Protein AF-J9EKI7-F1 (afdb_monomer)

Structure (mmCIF, N/CA/C/O backbone):
data_AF-J9EKI7-F1
#
_entry.id   AF-J9EKI7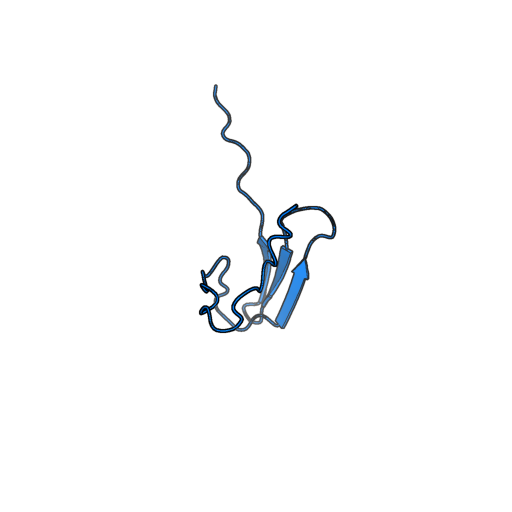-F1
#
loop_
_atom_site.group_PDB
_atom_site.id
_atom_site.type_symbol
_atom_site.label_atom_id
_atom_site.label_alt_id
_atom_site.label_comp_id
_atom_site.label_asym_id
_atom_site.label_entity_id
_atom_site.label_seq_id
_atom_site.pdbx_PDB_ins_code
_atom_site.Cartn_x
_atom_site.Cartn_y
_atom_site.Cartn_z
_atom_site.occupancy
_atom_site.B_iso_or_equiv
_atom_site.auth_seq_id
_atom_site.auth_comp_id
_atom_site.auth_asym_id
_atom_site.auth_atom_id
_atom_site.pdbx_PDB_model_num
ATOM 1 N N . SER A 1 1 ? -28.093 -12.682 33.235 1.00 39.62 1 SER A N 1
ATOM 2 C CA . SER A 1 1 ? -26.689 -12.830 32.812 1.00 39.62 1 SER A CA 1
ATOM 3 C C . SER A 1 1 ? -26.697 -13.414 31.411 1.00 39.62 1 SER A C 1
ATOM 5 O O . SER A 1 1 ? -26.920 -14.607 31.263 1.00 39.62 1 SER A O 1
ATOM 7 N N . GLY A 1 2 ? -26.663 -12.557 30.387 1.00 46.75 2 GLY A N 1
ATOM 8 C CA . GLY A 1 2 ? -26.808 -12.957 28.986 1.00 46.75 2 GLY A CA 1
ATOM 9 C C . GLY A 1 2 ? -25.498 -12.725 28.250 1.00 46.75 2 GLY A C 1
ATOM 10 O O . GLY A 1 2 ? -25.186 -11.588 27.903 1.00 46.75 2 GLY A O 1
ATOM 11 N N . TYR A 1 3 ? -24.725 -13.789 28.052 1.00 46.28 3 TYR A N 1
ATOM 12 C CA . TYR A 1 3 ? -23.538 -13.756 27.206 1.00 46.28 3 TYR A CA 1
ATOM 13 C C . TYR A 1 3 ? -23.998 -13.695 25.747 1.00 46.28 3 TYR A C 1
ATOM 15 O O . TYR A 1 3 ? -24.428 -14.701 25.187 1.00 46.28 3 TYR A O 1
ATOM 23 N N . HIS A 1 4 ? -23.945 -12.507 25.144 1.00 53.16 4 HIS A N 1
ATOM 24 C CA . HIS A 1 4 ? -24.105 -12.356 23.702 1.00 53.16 4 HIS A CA 1
ATOM 25 C C . HIS A 1 4 ? -22.858 -12.925 23.028 1.00 53.16 4 HIS A C 1
ATOM 27 O O . HIS A 1 4 ? -21.758 -12.383 23.140 1.00 53.16 4 HIS A O 1
ATOM 33 N N . ARG A 1 5 ? -23.037 -14.071 22.381 1.00 56.09 5 ARG A N 1
ATOM 34 C CA . ARG A 1 5 ? -22.025 -14.726 21.564 1.00 56.09 5 ARG A CA 1
ATOM 35 C C . ARG A 1 5 ? -22.069 -14.041 20.199 1.00 56.09 5 ARG A C 1
ATOM 37 O O . ARG A 1 5 ? -23.038 -14.200 19.465 1.00 56.09 5 ARG A O 1
ATOM 44 N N . TYR A 1 6 ? -21.067 -13.222 19.895 1.00 56.53 6 TYR A N 1
ATOM 45 C CA . TYR A 1 6 ? -20.881 -12.685 18.548 1.00 56.53 6 TYR A CA 1
ATOM 46 C C . TYR A 1 6 ? -20.291 -13.799 17.689 1.00 56.53 6 TYR A C 1
ATOM 48 O O . TYR A 1 6 ? -19.078 -13.907 17.528 1.00 56.53 6 TYR A O 1
ATOM 56 N N . GLU A 1 7 ? -21.152 -14.689 17.208 1.00 61.97 7 GLU A N 1
ATOM 57 C CA . GLU A 1 7 ? -20.770 -15.631 16.165 1.00 61.97 7 GLU A CA 1
ATOM 58 C C . GLU A 1 7 ? -20.773 -14.845 14.854 1.00 61.97 7 GLU A C 1
ATOM 60 O O . GLU A 1 7 ? -21.820 -14.551 14.284 1.00 61.97 7 GLU A O 1
ATOM 65 N N . GLY A 1 8 ? -19.586 -14.378 14.458 1.00 59.56 8 GLY A N 1
ATOM 66 C CA . GLY A 1 8 ? -19.378 -13.726 13.173 1.00 59.56 8 GLY A CA 1
ATOM 67 C C . GLY A 1 8 ? -19.741 -14.706 12.067 1.00 59.56 8 GLY A C 1
ATOM 68 O O . GLY A 1 8 ? -19.034 -15.689 11.855 1.00 59.56 8 GLY A O 1
ATOM 69 N N . ASP A 1 9 ? -20.867 -14.451 11.408 1.00 58.69 9 ASP A N 1
ATOM 70 C CA . ASP A 1 9 ? -21.346 -15.236 10.282 1.00 58.69 9 ASP A CA 1
ATOM 71 C C . ASP A 1 9 ? -20.359 -15.095 9.112 1.00 58.69 9 ASP A C 1
ATOM 73 O O . ASP A 1 9 ? -20.325 -14.091 8.389 1.00 58.69 9 ASP A O 1
ATOM 77 N N . LEU A 1 10 ? -19.503 -16.111 8.980 1.00 62.09 10 LEU A N 1
ATOM 78 C CA . LEU A 1 10 ? -18.423 -16.215 7.995 1.00 62.09 10 LEU A CA 1
ATOM 79 C C . LEU A 1 10 ? -18.949 -16.224 6.545 1.00 62.09 10 LEU A C 1
ATOM 81 O O . LEU A 1 10 ? -18.162 -16.130 5.607 1.00 62.09 10 LEU A O 1
ATOM 85 N N . MET A 1 11 ? -20.268 -16.331 6.353 1.00 62.41 11 MET A N 1
ATOM 86 C CA . MET A 1 11 ? -20.925 -16.361 5.045 1.00 62.41 11 MET A CA 1
ATOM 87 C C . MET A 1 11 ? -21.328 -14.975 4.532 1.00 62.41 11 MET A C 1
ATOM 89 O O . MET A 1 11 ? -21.828 -14.859 3.411 1.00 62.41 11 MET A O 1
ATOM 93 N N . THR A 1 12 ? -21.113 -13.914 5.315 1.00 63.84 12 THR A N 1
ATOM 94 C CA . THR A 1 12 ? -21.350 -12.552 4.830 1.00 63.84 12 T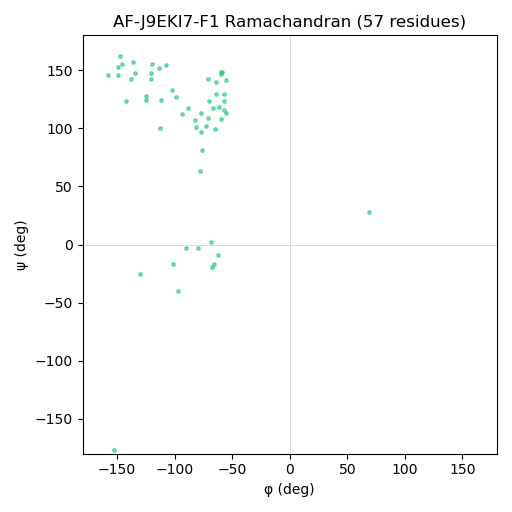HR A CA 1
ATOM 95 C C . THR A 1 12 ? -20.290 -12.188 3.783 1.00 63.84 12 THR A C 1
ATOM 97 O O . THR A 1 12 ? -19.092 -12.283 4.063 1.00 63.84 12 THR A O 1
ATOM 100 N N . PRO A 1 13 ? -20.679 -11.801 2.551 1.00 61.97 13 PRO A N 1
ATOM 101 C CA . PRO A 1 13 ? -19.709 -11.405 1.542 1.00 61.97 13 PRO A CA 1
ATOM 102 C C . PRO A 1 13 ? -18.948 -10.187 2.060 1.00 61.97 13 PRO A C 1
ATOM 104 O O . PRO A 1 13 ? -19.541 -9.137 2.317 1.00 61.97 13 PRO A O 1
ATOM 107 N N . LEU A 1 14 ? -17.632 -10.340 2.227 1.00 69.00 14 LEU A N 1
ATOM 108 C CA . LEU A 1 14 ? -16.747 -9.227 2.543 1.00 69.00 14 LEU A CA 1
ATOM 109 C C . LEU A 1 14 ? -16.951 -8.162 1.467 1.00 69.00 14 LEU A C 1
ATOM 111 O O . LEU A 1 14 ? -16.653 -8.391 0.294 1.00 69.00 14 LEU A O 1
ATOM 115 N N . MET A 1 15 ? -17.499 -7.013 1.860 1.00 70.62 15 MET A N 1
ATOM 116 C CA . MET A 1 15 ? -17.589 -5.864 0.971 1.00 70.62 15 MET A CA 1
ATOM 117 C C . MET A 1 15 ? -16.174 -5.527 0.497 1.00 70.62 15 MET A C 1
ATOM 119 O O . MET A 1 15 ? -15.309 -5.171 1.296 1.00 70.62 15 MET A O 1
ATOM 123 N N . TYR A 1 16 ? -15.936 -5.670 -0.803 1.00 72.44 16 TYR A N 1
ATOM 124 C CA . TYR A 1 16 ? -14.700 -5.245 -1.441 1.00 72.44 16 TYR A CA 1
ATOM 125 C C . TYR A 1 16 ? -14.906 -3.831 -1.978 1.00 72.44 16 TYR A C 1
ATOM 127 O O . TYR A 1 16 ? -15.693 -3.623 -2.900 1.00 72.44 16 TYR A O 1
ATOM 135 N N . LEU A 1 17 ? -14.212 -2.859 -1.387 1.00 78.56 17 LEU A N 1
ATOM 136 C CA . LEU A 1 17 ? -14.145 -1.493 -1.892 1.00 78.56 17 LEU A CA 1
ATOM 137 C C . LEU A 1 17 ? -12.710 -1.235 -2.374 1.00 78.56 17 LEU A C 1
ATOM 139 O O . LEU A 1 17 ? -11.783 -1.425 -1.582 1.00 78.56 17 LEU A O 1
ATOM 143 N N . PRO A 1 18 ? -12.486 -0.815 -3.631 1.00 80.75 18 PRO A N 1
ATOM 144 C CA . PRO A 1 18 ? -11.160 -0.403 -4.069 1.00 80.75 18 PRO A CA 1
ATOM 145 C C . PRO A 1 18 ? -10.758 0.880 -3.328 1.00 80.75 18 PRO A C 1
ATOM 147 O O . PRO A 1 18 ? -11.423 1.906 -3.439 1.00 80.75 18 PRO A O 1
ATOM 150 N N . VAL A 1 19 ? -9.680 0.809 -2.541 1.00 83.38 19 VAL A N 1
ATOM 151 C CA . VAL A 1 19 ? -9.148 1.946 -1.757 1.00 83.38 19 VAL A CA 1
ATOM 152 C C . VAL A 1 19 ? -7.919 2.579 -2.431 1.00 83.38 19 VAL A C 1
ATOM 154 O O . VAL A 1 19 ? -7.548 3.704 -2.112 1.00 83.38 19 VAL A O 1
ATOM 157 N N . ALA A 1 20 ? -7.290 1.871 -3.372 1.00 86.25 20 ALA A N 1
ATOM 158 C CA . ALA A 1 20 ? -6.089 2.289 -4.091 1.00 86.25 20 ALA A CA 1
ATOM 159 C C . ALA A 1 20 ? -5.970 1.531 -5.422 1.00 86.25 20 ALA A C 1
ATOM 161 O O . ALA A 1 20 ? -6.313 0.348 -5.479 1.00 86.25 20 ALA A O 1
ATOM 162 N N . GLU A 1 21 ? -5.445 2.182 -6.461 1.00 92.31 21 GLU A N 1
ATOM 163 C CA . GLU A 1 21 ? -5.287 1.598 -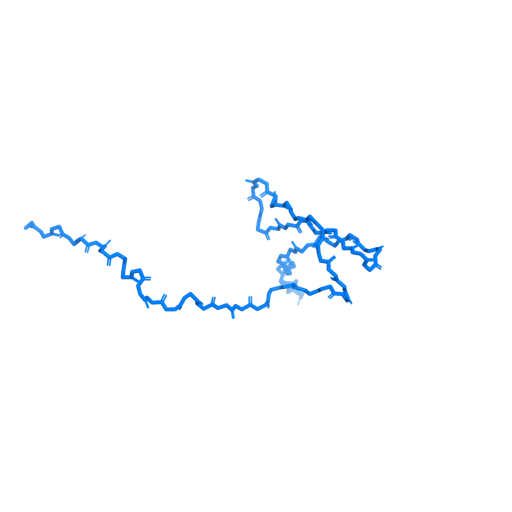7.797 1.00 92.31 21 GLU A CA 1
ATOM 164 C C . GLU A 1 21 ? -3.930 1.970 -8.412 1.00 92.31 21 GLU A C 1
ATOM 166 O O . GLU A 1 21 ? -3.427 3.079 -8.232 1.00 92.31 21 GLU A O 1
ATOM 171 N N . HIS A 1 22 ? -3.348 1.013 -9.132 1.00 95.00 22 HIS A N 1
ATOM 172 C CA . HIS A 1 22 ? -2.148 1.162 -9.949 1.00 95.00 22 HIS A CA 1
ATOM 173 C C . HIS A 1 22 ? -2.485 0.831 -11.405 1.00 95.00 22 HIS A C 1
ATOM 175 O O . HIS A 1 22 ? -3.396 0.048 -11.666 1.00 95.00 22 HIS A O 1
ATOM 181 N N . ASN A 1 23 ? -1.709 1.363 -12.352 1.00 95.50 23 ASN A N 1
ATOM 182 C CA . ASN A 1 23 ? -1.936 1.132 -13.786 1.00 95.50 23 ASN A CA 1
ATOM 183 C C . ASN A 1 23 ? -1.410 -0.232 -14.270 1.00 95.50 23 ASN A C 1
ATOM 185 O O . ASN A 1 23 ? -1.551 -0.573 -15.443 1.00 95.50 23 ASN A O 1
ATOM 189 N N . ASP A 1 24 ? -0.769 -0.993 -13.382 1.00 95.38 24 ASP A N 1
ATOM 190 C CA . ASP A 1 24 ? -0.262 -2.339 -13.632 1.00 95.38 24 ASP A CA 1
ATOM 191 C C . ASP A 1 24 ? -0.224 -3.138 -12.311 1.00 95.38 24 ASP A C 1
ATOM 193 O O . ASP A 1 24 ? -0.659 -2.674 -11.254 1.00 95.38 24 ASP A O 1
ATOM 197 N N . LYS A 1 25 ? 0.286 -4.369 -12.363 1.00 94.69 25 LYS A N 1
ATOM 198 C CA . LYS A 1 25 ? 0.357 -5.311 -11.247 1.00 94.69 25 LYS A CA 1
ATOM 199 C C . LYS A 1 25 ? 1.116 -4.719 -10.060 1.00 94.69 25 LYS A C 1
ATOM 201 O O . LYS A 1 25 ? 2.309 -4.422 -10.150 1.00 94.69 25 LYS A O 1
ATOM 206 N N . VAL A 1 26 ? 0.444 -4.686 -8.910 1.00 94.31 26 VAL A N 1
ATOM 207 C CA . VAL A 1 26 ? 1.089 -4.492 -7.608 1.00 94.31 26 VAL A CA 1
ATOM 208 C C . VAL A 1 26 ? 2.007 -5.681 -7.323 1.00 94.31 26 VAL A C 1
ATOM 210 O O . VAL A 1 26 ? 1.594 -6.836 -7.416 1.00 94.31 26 VAL A O 1
ATOM 213 N N . ILE A 1 27 ? 3.254 -5.387 -6.967 1.00 97.12 27 ILE A N 1
ATOM 214 C CA . ILE A 1 27 ? 4.295 -6.375 -6.665 1.00 97.12 27 ILE A CA 1
ATOM 215 C C . ILE A 1 27 ? 4.395 -6.590 -5.152 1.00 97.12 27 ILE A C 1
ATOM 217 O O . ILE A 1 27 ? 4.554 -7.719 -4.689 1.00 97.12 27 ILE A O 1
ATOM 221 N N . GLN A 1 28 ? 4.293 -5.515 -4.367 1.00 95.19 28 GLN A N 1
ATOM 222 C CA . GLN A 1 28 ? 4.410 -5.570 -2.913 1.00 95.19 28 GLN A CA 1
ATOM 223 C C . GLN A 1 28 ? 3.561 -4.483 -2.251 1.00 95.19 28 GLN A C 1
ATOM 225 O O . GLN A 1 28 ? 3.454 -3.370 -2.761 1.00 95.19 28 GLN A O 1
ATOM 230 N N . CYS A 1 29 ? 3.010 -4.789 -1.075 1.00 95.50 29 CYS A N 1
ATOM 231 C CA . CYS A 1 29 ? 2.411 -3.805 -0.179 1.00 95.50 29 CYS A CA 1
ATOM 232 C C . CYS A 1 29 ? 2.853 -4.025 1.279 1.00 95.50 29 CYS A C 1
ATOM 234 O O . CYS A 1 29 ? 3.133 -5.155 1.711 1.00 95.50 29 CYS A O 1
ATOM 236 N N . ARG A 1 30 ? 2.966 -2.929 2.036 1.00 96.62 30 ARG A N 1
ATOM 237 C CA . ARG A 1 30 ? 3.323 -2.921 3.462 1.00 96.62 30 ARG A CA 1
ATOM 238 C C . ARG A 1 30 ? 2.523 -1.853 4.200 1.00 96.62 30 ARG A C 1
ATOM 240 O O . ARG A 1 30 ? 2.604 -0.677 3.855 1.00 96.62 30 ARG A O 1
ATOM 247 N N . TRP A 1 31 ? 1.794 -2.276 5.227 1.00 96.38 31 TRP A N 1
ATOM 248 C CA . TRP A 1 31 ? 1.117 -1.377 6.158 1.00 96.38 31 TRP A CA 1
ATOM 249 C C . TRP A 1 31 ? 2.123 -0.659 7.050 1.00 96.38 31 TRP A C 1
ATOM 251 O O . TRP A 1 31 ? 3.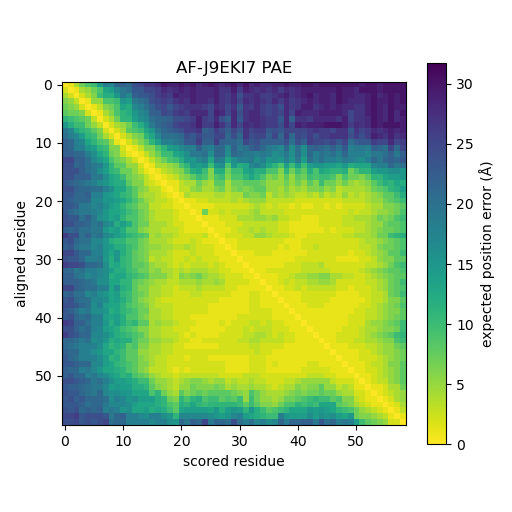111 -1.259 7.485 1.00 96.38 31 TRP A O 1
ATOM 261 N N . HIS A 1 32 ? 1.855 0.611 7.337 1.00 93.88 32 HIS A N 1
ATOM 262 C CA . HIS A 1 32 ? 2.529 1.303 8.422 1.00 93.88 32 HIS A CA 1
ATOM 263 C C . HIS A 1 32 ? 2.150 0.628 9.755 1.00 93.88 32 HIS A C 1
ATOM 265 O O . HIS A 1 32 ? 0.992 0.247 9.933 1.00 93.88 32 HIS A O 1
ATOM 271 N N . PRO A 1 33 ? 3.086 0.444 10.705 1.00 94.88 33 PRO A N 1
ATOM 272 C CA . PRO A 1 33 ? 2.806 -0.286 11.946 1.00 94.88 33 PRO A CA 1
ATOM 273 C C . PRO A 1 33 ? 1.819 0.424 12.882 1.00 94.88 33 PRO A C 1
ATOM 275 O O . PRO A 1 33 ? 1.269 -0.217 13.776 1.00 94.88 33 PRO A O 1
ATOM 278 N N . HIS A 1 34 ? 1.618 1.733 12.707 1.00 94.19 34 HIS A N 1
ATOM 279 C CA . HIS A 1 34 ? 0.839 2.556 13.638 1.00 94.19 34 HIS A CA 1
ATOM 280 C C . HIS A 1 34 ? -0.227 3.428 12.975 1.00 94.19 34 HIS A C 1
ATOM 282 O O . HIS A 1 34 ? -1.219 3.754 13.620 1.00 94.19 34 HIS A O 1
ATOM 288 N N . ASP A 1 35 ? -0.050 3.778 11.702 1.00 91.38 35 ASP A N 1
ATOM 289 C CA . ASP A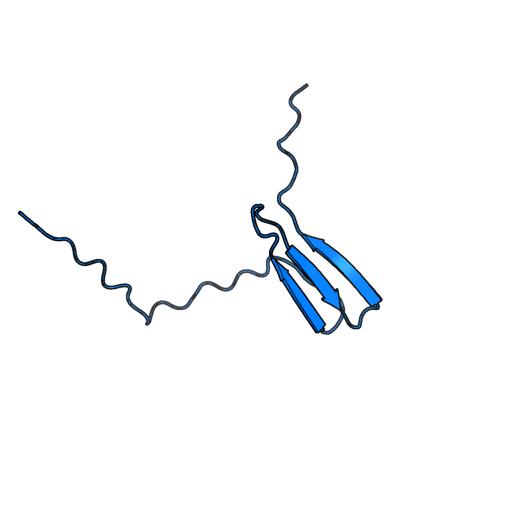 1 35 ? -0.919 4.740 11.024 1.00 91.38 35 ASP A CA 1
ATOM 290 C C . ASP A 1 35 ? -1.808 4.013 10.028 1.00 91.38 35 ASP A C 1
ATOM 292 O O . ASP A 1 35 ? -1.444 2.956 9.507 1.00 91.38 35 ASP A O 1
ATOM 296 N N . PHE A 1 36 ? -2.962 4.604 9.721 1.00 91.88 36 PHE A N 1
ATOM 297 C CA . PHE A 1 36 ? -3.857 4.096 8.685 1.00 91.88 36 PHE A CA 1
ATOM 298 C C . PHE A 1 36 ? -3.341 4.479 7.291 1.00 91.88 36 PHE A C 1
ATOM 300 O O . PHE A 1 36 ? -3.940 5.268 6.558 1.00 91.88 36 PHE A O 1
ATOM 307 N N . SER A 1 37 ? -2.161 3.958 6.970 1.00 93.88 37 SER A N 1
ATOM 308 C CA . SER A 1 37 ? -1.444 4.188 5.728 1.00 93.88 37 SER A CA 1
ATOM 309 C C . SER A 1 37 ? -0.668 2.943 5.307 1.00 93.88 37 SER A C 1
ATOM 311 O O . SER A 1 37 ? -0.318 2.082 6.120 1.00 93.88 37 SER A O 1
ATOM 313 N N . PHE A 1 38 ? -0.401 2.826 4.011 1.00 95.94 38 PHE A N 1
ATOM 314 C CA . PHE A 1 38 ? 0.411 1.742 3.469 1.00 95.94 38 PHE A CA 1
ATOM 315 C C . PHE A 1 38 ? 1.170 2.183 2.223 1.00 95.94 38 PHE A C 1
ATOM 317 O O . PHE A 1 38 ? 0.738 3.069 1.487 1.00 95.94 38 PHE A O 1
ATOM 324 N N . LEU A 1 39 ? 2.308 1.536 1.984 1.00 96.69 39 LEU A N 1
ATOM 325 C CA . LEU A 1 39 ? 3.120 1.721 0.787 1.00 96.69 39 LEU A CA 1
ATOM 326 C C . LEU A 1 39 ? 2.891 0.547 -0.165 1.00 96.69 39 LEU A C 1
ATOM 328 O O . LEU A 1 39 ? 2.965 -0.612 0.259 1.00 96.69 39 LEU A O 1
ATOM 332 N N . SER A 1 40 ? 2.666 0.836 -1.443 1.00 97.38 40 SER A N 1
ATOM 333 C CA . SER A 1 40 ? 2.628 -0.162 -2.516 1.00 97.38 40 SER A CA 1
ATOM 334 C C . SER A 1 40 ? 3.684 0.118 -3.583 1.00 97.38 40 SER A C 1
ATOM 336 O O . SER A 1 40 ? 4.007 1.272 -3.856 1.00 97.38 40 SER A O 1
ATOM 338 N N . THR A 1 41 ? 4.218 -0.942 -4.194 1.00 97.81 41 THR A N 1
ATOM 339 C CA . THR A 1 41 ? 5.097 -0.883 -5.373 1.00 97.81 41 THR A CA 1
ATOM 340 C C . THR A 1 41 ? 4.469 -1.656 -6.530 1.00 97.81 41 THR A C 1
ATOM 342 O O . THR A 1 41 ? 3.845 -2.700 -6.319 1.00 97.81 41 THR A O 1
ATOM 345 N N . SER A 1 42 ? 4.625 -1.153 -7.754 1.00 97.75 42 SER A N 1
ATOM 346 C CA . SER A 1 42 ? 3.950 -1.688 -8.942 1.00 97.75 42 SER A CA 1
ATOM 347 C C . SER A 1 42 ? 4.882 -1.815 -10.152 1.00 97.75 42 SER A C 1
ATOM 349 O O . SER A 1 42 ? 5.915 -1.147 -10.250 1.00 97.75 42 SER A O 1
ATOM 351 N N . ALA A 1 43 ? 4.508 -2.692 -11.088 1.00 97.75 43 ALA A N 1
ATOM 352 C CA . ALA A 1 43 ? 5.171 -2.863 -12.381 1.00 97.75 43 ALA A CA 1
ATOM 353 C C . ALA A 1 43 ? 5.042 -1.626 -13.294 1.00 97.75 43 ALA A C 1
ATOM 355 O O . ALA A 1 43 ? 5.855 -1.446 -14.202 1.00 97.75 43 ALA A O 1
ATOM 356 N N . ASP A 1 44 ? 4.110 -0.716 -12.990 1.00 96.44 44 ASP A N 1
ATOM 357 C CA . ASP A 1 44 ? 3.986 0.596 -13.643 1.00 96.44 44 ASP A CA 1
ATOM 358 C C . ASP A 1 44 ? 5.146 1.564 -13.317 1.00 96.44 44 ASP A C 1
ATOM 360 O O . ASP A 1 44 ? 5.175 2.694 -13.811 1.00 96.44 44 ASP A O 1
ATOM 364 N N . ARG A 1 45 ? 6.138 1.102 -12.537 1.00 96.88 45 ARG A N 1
ATOM 365 C CA . ARG A 1 45 ? 7.319 1.844 -12.068 1.00 96.88 45 ARG A CA 1
ATOM 366 C C . ARG A 1 45 ? 6.987 2.947 -11.065 1.00 96.88 45 ARG A C 1
ATOM 368 O O . ARG A 1 45 ? 7.731 3.921 -10.958 1.00 96.88 45 ARG A O 1
ATOM 375 N N . THR A 1 46 ? 5.906 2.788 -10.309 1.00 97.62 46 THR A N 1
ATOM 376 C CA . THR A 1 46 ? 5.550 3.695 -9.216 1.00 97.62 46 THR A CA 1
ATOM 377 C C . THR A 1 46 ? 5.637 3.014 -7.852 1.00 97.62 46 THR A C 1
ATOM 379 O O . THR A 1 46 ? 5.468 1.799 -7.702 1.00 97.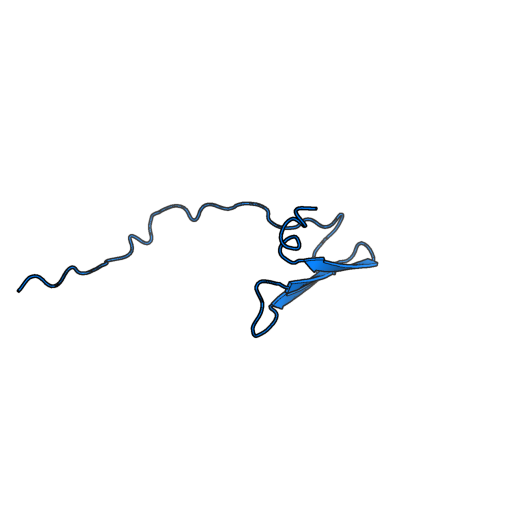62 46 THR A O 1
ATOM 382 N N . ALA A 1 47 ? 5.910 3.835 -6.841 1.00 96.56 47 ALA A N 1
ATOM 383 C CA . ALA A 1 47 ? 5.708 3.509 -5.441 1.00 96.56 47 ALA A CA 1
ATOM 384 C C . ALA A 1 47 ? 4.822 4.603 -4.840 1.00 96.56 47 ALA A C 1
ATOM 386 O O . ALA A 1 47 ? 5.150 5.784 -4.962 1.00 96.56 47 ALA A O 1
ATOM 387 N N . VAL A 1 48 ? 3.694 4.224 -4.238 1.00 96.88 48 VAL A N 1
ATOM 388 C CA . VAL A 1 48 ? 2.684 5.176 -3.755 1.00 96.88 48 VAL A CA 1
ATOM 389 C C . VAL A 1 48 ? 2.412 4.929 -2.278 1.00 96.88 48 VAL A C 1
ATOM 391 O O . VAL A 1 48 ? 2.148 3.799 -1.863 1.00 96.88 48 VAL A O 1
ATOM 394 N N . LEU A 1 49 ? 2.507 5.998 -1.486 1.00 95.88 49 LEU A N 1
ATOM 395 C CA . LEU A 1 49 ? 2.052 6.025 -0.102 1.00 95.88 49 LEU A CA 1
ATOM 396 C C . LEU A 1 49 ? 0.580 6.435 -0.090 1.00 95.88 49 LEU A C 1
ATOM 398 O O . LEU A 1 49 ? 0.240 7.549 -0.481 1.00 95.88 49 LEU A O 1
ATOM 402 N N . TRP A 1 50 ? -0.272 5.537 0.384 1.00 94.62 50 TRP A N 1
ATOM 403 C CA . TRP A 1 50 ? -1.698 5.776 0.553 1.00 94.62 50 TRP A CA 1
ATOM 404 C C . TRP A 1 50 ? -1.970 6.125 2.008 1.00 94.62 50 TRP A C 1
ATOM 406 O O . TRP A 1 50 ? -1.563 5.388 2.906 1.00 94.62 50 TRP A O 1
ATOM 416 N N . SER A 1 51 ? -2.648 7.243 2.250 1.00 93.62 51 SER A N 1
ATOM 417 C CA . SER A 1 51 ? -2.985 7.727 3.590 1.00 93.62 51 SER A CA 1
ATOM 418 C C . SER A 1 51 ? -4.318 8.468 3.577 1.00 93.62 51 SER A C 1
ATOM 420 O O . SER A 1 51 ? -4.786 8.910 2.527 1.00 93.62 51 SER A O 1
ATOM 422 N N . LEU A 1 52 ? -4.918 8.639 4.756 1.00 89.75 52 LEU A N 1
ATOM 423 C CA . LEU A 1 52 ? -6.092 9.495 4.913 1.00 89.75 52 LEU A CA 1
ATOM 424 C C . LEU A 1 52 ? -5.776 10.942 4.491 1.00 89.75 52 LEU A C 1
ATOM 426 O O . LEU A 1 52 ? -4.639 11.395 4.668 1.00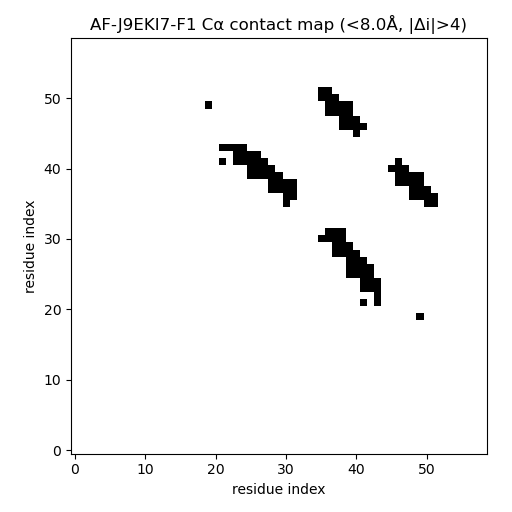 89.75 52 LEU A O 1
ATOM 430 N N . PRO A 1 53 ? -6.762 11.682 3.952 1.00 85.44 53 PRO A N 1
ATOM 431 C CA . PRO A 1 53 ? -6.594 13.104 3.706 1.00 85.44 53 PRO A CA 1
ATOM 432 C C . PRO A 1 53 ? -6.298 13.826 5.028 1.00 85.44 53 PRO A C 1
ATOM 434 O O . PRO A 1 53 ? -6.816 13.428 6.078 1.00 85.44 53 PRO A O 1
ATOM 437 N N . PRO A 1 54 ? -5.486 14.895 5.000 1.00 82.25 54 PRO A N 1
ATOM 438 C CA . PRO A 1 54 ? -5.308 15.724 6.177 1.00 82.25 54 PRO A CA 1
ATOM 439 C C . PRO A 1 54 ? -6.668 16.286 6.619 1.00 82.25 54 PRO A C 1
ATOM 441 O O . PRO A 1 54 ? -7.542 16.521 5.775 1.00 82.25 54 PRO A O 1
ATOM 444 N N . PRO A 1 55 ? -6.870 16.511 7.928 1.00 84.56 55 PRO A N 1
ATOM 445 C CA . PRO A 1 55 ? -8.089 17.138 8.410 1.00 84.56 55 PRO A CA 1
ATOM 446 C C . PRO A 1 55 ? -8.302 18.487 7.700 1.00 84.56 55 PRO A C 1
ATOM 448 O O . PRO A 1 55 ? -7.325 19.205 7.454 1.00 84.56 55 PRO A O 1
ATOM 451 N N . PRO A 1 56 ? -9.554 18.839 7.352 1.00 88.12 56 PRO A N 1
ATOM 452 C CA . PRO A 1 56 ? -9.845 20.105 6.697 1.00 88.12 56 PRO A CA 1
ATOM 453 C C . PRO A 1 56 ? -9.342 21.270 7.554 1.00 88.12 56 PRO A C 1
ATOM 455 O O . PRO A 1 56 ? -9.627 21.350 8.750 1.00 88.12 56 PRO A O 1
ATOM 458 N N . GLN A 1 57 ? -8.582 22.172 6.935 1.00 86.56 57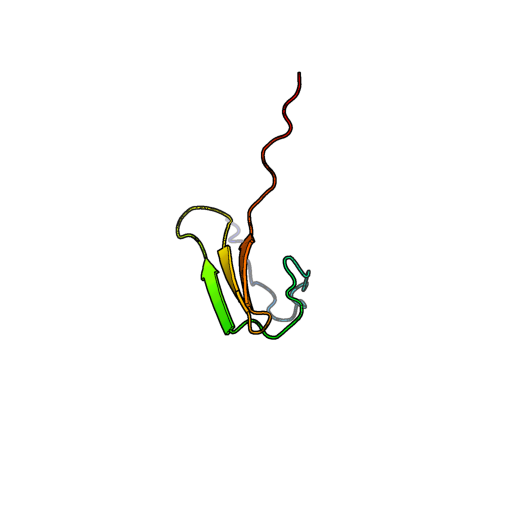 GLN A N 1
ATOM 459 C CA . GLN A 1 57 ? -8.166 23.419 7.566 1.00 86.56 57 GLN A CA 1
ATOM 460 C C . GLN A 1 57 ? -9.323 24.412 7.450 1.00 86.56 57 GLN A C 1
ATOM 462 O O . GLN A 1 57 ? -9.545 24.977 6.382 1.00 86.56 57 GLN A O 1
ATOM 467 N N . TYR A 1 58 ? -10.078 24.599 8.531 1.00 80.94 58 TYR A N 1
ATOM 468 C CA . TY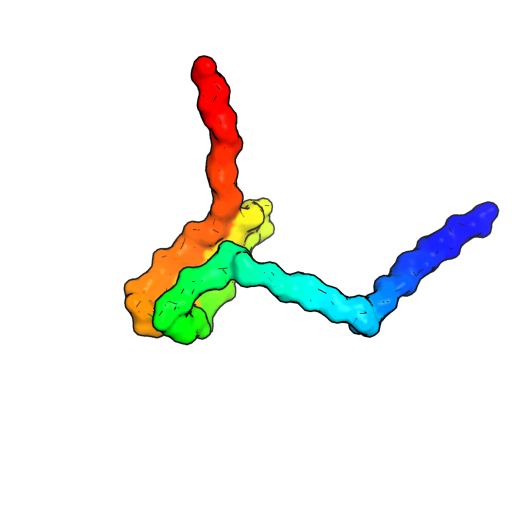R A 1 58 ? -11.035 25.700 8.623 1.00 80.94 58 TYR A CA 1
ATOM 469 C C . TYR A 1 58 ? -10.253 26.987 8.920 1.00 80.94 58 TYR A C 1
ATOM 471 O O . TYR A 1 58 ? -9.631 27.089 9.978 1.00 80.94 58 TYR A O 1
ATOM 479 N N . HIS A 1 59 ? -10.239 27.920 7.967 1.00 71.62 59 HIS A N 1
ATOM 480 C CA . HIS A 1 59 ? -9.733 29.289 8.123 1.00 71.62 59 HIS A CA 1
ATOM 481 C C . HIS A 1 59 ? -10.874 30.268 8.394 1.00 71.62 59 HIS A C 1
ATOM 483 O O . HIS A 1 59 ? -11.972 30.056 7.829 1.00 71.62 59 HIS A O 1
#

Organism: Wuchereria bancrofti (NCBI:txid6293)

InterPro domains:
  IPR001680 WD40 repeat [PS50082] (19-52)
  IPR015943 WD40/YVTN repeat-like-containing domain superfamily [G3DSA:2.130.10.10] (4-51)
  IPR036322 WD40-repeat-containing domain superfamily [SSF50978] (21-53)
  IPR040067 WDR47 [PTHR19863] (7-53)

Mean predicted aligned error: 10.53 Å

Secondary structure (DSSP, 8-state):
---------TTS----------SS-EEEEEE-SSSSEEEEEETTS-EEEEEPPPPP---

pLDDT: mean 83.04, std 16.34, range [39.62, 97.81]

Foldseek 3Di:
DDPDDPPPPPPPPDDDDDQDDDPADWPDKDDDPPFPWIWIDGPSGDIDIDHDDDDDDDD

Solvent-accessible surface area (backbone atoms only — not comparable to full-atom values): 4226 Å² total; per-residue (Å²): 140,80,86,81,76,84,74,77,66,84,81,61,80,78,84,84,74,90,88,76,89,69,97,41,60,72,75,47,76,48,70,47,97,86,52,83,32,34,41,37,34,32,75,70,76,48,72,50,80,48,62,72,79,76,79,83,82,86,129

Radius of gyration: 17.99 Å; Cα contacts (8 Å, |Δi|>4): 56; chains: 1; bounding box: 34×46×47 Å

Sequence (59 aa):
SGYHRYEGDLMTPLMYLPVAEHNDKVIQCRWHPHDFSFLSTSADRTAVLWSLPPPPQYH

Nearest PDB structures (foldseek):
  5grs-assembly1_A  TM=5.922E-01  e=1.997E+00  Schizosaccharomyces pombe 972h-